Protein AF-A0A4Q8QT50-F1 (afdb_monomer)

Structure (mmCIF, N/CA/C/O backbone):
data_AF-A0A4Q8QT50-F1
#
_entry.id   AF-A0A4Q8QT50-F1
#
loop_
_atom_site.group_PDB
_atom_site.id
_atom_site.type_symbol
_atom_site.label_atom_id
_atom_site.label_alt_id
_atom_site.label_comp_id
_atom_site.label_asym_id
_atom_site.label_entity_id
_atom_site.label_seq_id
_atom_site.pdbx_PDB_ins_code
_atom_site.Cartn_x
_atom_site.Cartn_y
_atom_site.Cartn_z
_atom_site.occupancy
_atom_site.B_iso_or_equiv
_atom_site.auth_seq_id
_atom_site.auth_comp_id
_atom_site.auth_asym_id
_atom_site.auth_atom_id
_atom_site.pdbx_PDB_model_num
ATOM 1 N N . MET A 1 1 ? 23.587 -2.339 29.944 1.00 38.03 1 MET A N 1
ATOM 2 C CA . MET A 1 1 ? 24.269 -2.159 28.647 1.00 38.03 1 MET A CA 1
ATOM 3 C C . MET A 1 1 ? 23.669 -3.184 27.702 1.00 38.03 1 MET A C 1
ATOM 5 O O . MET A 1 1 ? 23.957 -4.357 27.864 1.00 38.03 1 MET A O 1
ATOM 9 N N . ALA A 1 2 ? 22.718 -2.774 26.858 1.00 40.12 2 ALA A N 1
ATOM 10 C CA . ALA A 1 2 ? 22.089 -3.663 25.882 1.00 40.12 2 ALA A CA 1
ATOM 11 C C . ALA A 1 2 ? 22.929 -3.659 24.601 1.00 40.12 2 ALA A C 1
ATOM 13 O O . ALA A 1 2 ? 23.397 -2.605 24.168 1.00 40.12 2 ALA A O 1
ATOM 14 N N . ASP A 1 3 ? 23.157 -4.853 24.078 1.00 48.16 3 ASP A N 1
ATOM 15 C CA . ASP A 1 3 ? 24.081 -5.196 23.009 1.00 48.16 3 ASP A CA 1
ATOM 16 C C . ASP A 1 3 ? 23.753 -4.447 21.701 1.00 48.16 3 ASP A C 1
ATOM 18 O O . ASP A 1 3 ? 22.837 -4.801 20.963 1.00 48.16 3 ASP A O 1
ATOM 22 N N . LYS A 1 4 ? 24.479 -3.355 21.428 1.00 52.69 4 LYS A N 1
ATOM 23 C CA . LYS A 1 4 ? 24.335 -2.539 20.205 1.00 52.69 4 LYS A CA 1
ATOM 24 C C . LYS A 1 4 ? 24.963 -3.199 18.965 1.00 52.69 4 LYS A C 1
ATOM 26 O O . LYS A 1 4 ? 25.002 -2.576 17.909 1.00 52.69 4 LYS A O 1
ATOM 31 N N . GLY A 1 5 ? 25.473 -4.428 19.087 1.00 50.94 5 GLY A N 1
ATOM 32 C CA . GLY A 1 5 ? 26.071 -5.184 17.986 1.00 50.94 5 GLY A CA 1
ATOM 33 C C . GLY A 1 5 ? 25.072 -5.991 17.154 1.00 50.94 5 GLY A C 1
ATOM 34 O O . GLY A 1 5 ? 25.413 -6.397 16.048 1.00 50.94 5 GLY A O 1
ATOM 35 N N . ASN A 1 6 ? 23.847 -6.200 17.649 1.00 54.66 6 ASN A N 1
ATOM 36 C CA . ASN A 1 6 ? 22.892 -7.148 17.066 1.00 54.66 6 ASN A CA 1
ATOM 37 C C . ASN A 1 6 ? 21.580 -6.498 16.591 1.00 54.66 6 ASN A C 1
ATOM 39 O O . ASN A 1 6 ? 20.551 -7.167 16.516 1.00 54.66 6 ASN A O 1
ATOM 43 N N . ASP A 1 7 ? 21.593 -5.191 16.308 1.00 60.22 7 ASP A N 1
ATOM 44 C CA . ASP A 1 7 ? 20.420 -4.513 15.757 1.00 60.22 7 ASP A CA 1
ATOM 45 C C . ASP A 1 7 ? 20.261 -4.893 14.269 1.00 60.22 7 ASP A C 1
ATOM 47 O O . ASP A 1 7 ? 21.116 -4.532 13.446 1.00 60.22 7 ASP A O 1
ATOM 51 N N . PRO A 1 8 ? 19.194 -5.623 13.891 1.00 56.88 8 PRO A N 1
ATOM 52 C CA . PRO A 1 8 ? 18.971 -6.052 12.514 1.00 56.88 8 PRO A CA 1
ATOM 53 C C . PRO A 1 8 ? 18.891 -4.875 11.532 1.00 56.88 8 PRO A C 1
ATOM 55 O O . PRO A 1 8 ? 19.248 -5.039 10.365 1.00 56.88 8 PRO A O 1
ATOM 58 N N . ALA A 1 9 ? 18.508 -3.677 11.990 1.00 69.19 9 ALA A N 1
ATOM 59 C CA . ALA A 1 9 ? 18.509 -2.478 11.157 1.00 69.19 9 ALA A CA 1
ATOM 60 C C . ALA A 1 9 ? 19.933 -2.018 10.800 1.00 69.19 9 ALA A C 1
ATOM 62 O O . ALA A 1 9 ? 20.180 -1.595 9.672 1.00 69.19 9 ALA A O 1
ATOM 63 N N . VAL A 1 10 ? 20.887 -2.150 11.725 1.00 70.12 10 VAL A N 1
ATOM 64 C CA . VAL A 1 10 ? 22.295 -1.772 11.513 1.00 70.12 10 VAL A CA 1
ATOM 65 C C . VAL A 1 10 ? 22.987 -2.762 10.578 1.00 70.12 10 VAL A C 1
ATOM 67 O O . VAL A 1 10 ? 23.745 -2.358 9.694 1.00 70.12 10 VAL A O 1
ATOM 70 N N . ILE A 1 11 ? 22.685 -4.055 10.718 1.00 73.00 11 ILE A N 1
ATOM 71 C CA . ILE A 1 11 ? 23.174 -5.101 9.809 1.00 73.00 11 ILE A CA 1
ATOM 72 C C . ILE A 1 11 ? 22.615 -4.869 8.398 1.00 73.00 11 ILE A C 1
ATOM 74 O O . ILE A 1 11 ? 23.367 -4.887 7.426 1.00 73.00 11 ILE A O 1
ATOM 78 N N . TRP A 1 12 ? 21.321 -4.562 8.281 1.00 69.88 12 TRP A N 1
ATOM 79 C CA . TRP A 1 12 ? 20.680 -4.224 7.009 1.00 69.88 12 TRP A CA 1
ATOM 80 C C . TRP A 1 12 ? 21.276 -2.971 6.360 1.00 69.88 12 TRP A C 1
ATOM 82 O O . TRP A 1 12 ? 21.621 -2.981 5.180 1.00 69.88 12 TRP A O 1
ATOM 92 N N . GLN A 1 13 ? 21.463 -1.904 7.135 1.00 76.56 13 GLN A N 1
ATOM 93 C CA . GLN A 1 13 ? 22.060 -0.661 6.655 1.00 76.56 13 GLN A CA 1
ATOM 94 C C . GLN A 1 13 ? 23.492 -0.877 6.157 1.00 76.56 13 GLN A C 1
ATOM 96 O O . GLN A 1 13 ? 23.875 -0.344 5.115 1.00 76.56 13 GLN A O 1
ATOM 101 N N . ARG A 1 14 ? 24.277 -1.695 6.866 1.00 75.31 14 ARG A N 1
ATOM 102 C CA . ARG A 1 14 ? 25.630 -2.059 6.445 1.00 75.31 14 ARG A CA 1
ATOM 103 C C . ARG A 1 14 ? 25.625 -2.870 5.150 1.00 75.31 14 ARG A C 1
ATOM 105 O O . ARG A 1 14 ? 26.396 -2.550 4.251 1.00 75.31 14 ARG A O 1
ATOM 112 N N . MET A 1 15 ? 24.736 -3.858 5.031 1.00 74.50 15 MET A N 1
ATOM 113 C CA . MET A 1 15 ? 24.583 -4.641 3.801 1.00 74.50 15 MET A CA 1
ATOM 114 C C . MET A 1 15 ? 24.183 -3.759 2.613 1.00 74.50 15 MET A C 1
ATOM 116 O O . MET A 1 15 ? 24.770 -3.893 1.545 1.00 74.50 15 MET A O 1
ATOM 120 N N . ILE A 1 16 ? 23.254 -2.811 2.791 1.00 76.56 16 ILE A N 1
ATOM 121 C CA . ILE A 1 16 ? 22.894 -1.848 1.737 1.00 76.56 16 ILE A CA 1
ATOM 122 C C . ILE A 1 16 ? 24.089 -0.973 1.346 1.00 76.56 16 ILE A C 1
ATOM 124 O O . ILE A 1 16 ? 24.325 -0.778 0.158 1.00 76.56 16 ILE A O 1
ATOM 128 N N . GLY A 1 17 ? 24.877 -0.488 2.308 1.00 77.06 17 GLY A N 1
ATOM 129 C CA . GLY A 1 17 ? 26.067 0.314 2.006 1.00 77.06 17 GLY A CA 1
ATOM 130 C C . GLY A 1 17 ? 27.164 -0.468 1.269 1.00 77.06 17 GLY A C 1
ATOM 131 O O . GLY A 1 17 ? 27.874 0.084 0.429 1.00 77.06 17 GLY A O 1
ATOM 132 N N . GLU A 1 18 ? 27.312 -1.763 1.551 1.00 75.88 18 GLU A N 1
ATOM 133 C CA . GLU A 1 18 ? 28.229 -2.648 0.820 1.00 75.88 18 GLU A CA 1
ATOM 134 C C . GLU A 1 18 ? 27.695 -2.975 -0.588 1.00 75.88 18 GLU A C 1
ATOM 136 O O . GLU A 1 18 ? 28.465 -2.970 -1.554 1.00 75.88 18 GLU A O 1
ATOM 141 N N . LEU A 1 19 ? 26.376 -3.145 -0.737 1.00 75.00 19 LEU A N 1
ATOM 142 C CA . LEU A 1 19 ? 25.706 -3.293 -2.032 1.00 75.00 19 LEU A CA 1
ATOM 143 C C . LEU A 1 19 ? 25.809 -2.034 -2.895 1.00 75.00 19 LEU A C 1
ATOM 145 O O . LEU A 1 19 ? 26.028 -2.155 -4.092 1.00 75.00 19 LEU A O 1
ATOM 149 N N . GLU A 1 20 ? 25.701 -0.838 -2.319 1.00 73.75 20 GLU A N 1
ATOM 150 C CA . GLU A 1 20 ? 25.847 0.428 -3.048 1.00 73.75 20 GLU A CA 1
ATOM 151 C C . GLU A 1 20 ? 27.246 0.548 -3.665 1.00 73.75 20 GLU A C 1
ATOM 153 O O . GLU A 1 20 ? 27.396 0.901 -4.836 1.00 73.75 20 GLU A O 1
ATOM 158 N N . LYS A 1 21 ? 28.280 0.153 -2.915 1.00 76.31 21 LYS A N 1
ATOM 159 C CA . LYS A 1 21 ? 29.657 0.103 -3.424 1.00 76.31 21 LYS A CA 1
ATOM 160 C C . LYS A 1 21 ? 29.826 -0.948 -4.521 1.00 76.31 21 LYS A C 1
ATOM 162 O O . LYS A 1 21 ? 30.448 -0.651 -5.540 1.00 76.31 21 LYS A O 1
ATOM 167 N N . GLY A 1 22 ? 29.267 -2.145 -4.329 1.00 70.19 22 GLY A N 1
ATOM 168 C CA . GLY A 1 22 ? 29.290 -3.221 -5.325 1.00 70.19 22 GLY A CA 1
ATOM 169 C C . GLY A 1 22 ? 28.509 -2.878 -6.596 1.00 70.19 22 GLY A C 1
ATOM 170 O O . GLY A 1 22 ? 28.932 -3.217 -7.696 1.00 70.19 22 GLY A O 1
ATOM 171 N N . PHE A 1 23 ? 27.405 -2.145 -6.465 1.00 70.31 23 PHE A N 1
ATOM 172 C CA . PHE A 1 23 ? 26.625 -1.650 -7.591 1.00 70.31 23 PHE A CA 1
ATOM 173 C C . PHE A 1 23 ? 27.365 -0.541 -8.330 1.00 70.31 23 PHE A C 1
ATOM 175 O O . PHE A 1 23 ? 27.357 -0.536 -9.551 1.00 70.31 23 PHE A O 1
ATOM 182 N N . ASN A 1 24 ? 28.053 0.365 -7.632 1.00 76.00 24 ASN A N 1
ATOM 183 C CA . ASN A 1 24 ? 28.813 1.433 -8.279 1.00 76.00 24 ASN A CA 1
ATOM 184 C C . ASN A 1 24 ? 30.015 0.880 -9.074 1.00 76.00 24 ASN A C 1
ATOM 186 O O . ASN A 1 24 ? 30.292 1.329 -10.186 1.00 76.00 24 ASN A O 1
ATOM 190 N N . SER A 1 25 ? 30.708 -0.141 -8.552 1.00 75.31 25 SER A N 1
ATOM 191 C CA . SER A 1 25 ? 31.781 -0.823 -9.291 1.00 75.31 25 SER A CA 1
ATOM 192 C C . SER A 1 25 ? 31.238 -1.654 -10.455 1.00 75.31 25 SER A C 1
ATOM 194 O O . SER A 1 25 ? 31.758 -1.559 -11.567 1.00 75.31 25 SER A O 1
ATOM 196 N N . PHE A 1 26 ? 30.152 -2.401 -10.235 1.00 74.94 26 PHE A N 1
ATOM 197 C CA . PHE A 1 26 ? 29.479 -3.164 -11.281 1.00 74.94 26 PHE A CA 1
ATOM 198 C C . PHE A 1 26 ? 28.921 -2.259 -12.378 1.00 74.94 26 PHE A C 1
ATOM 200 O O . PHE A 1 26 ? 29.100 -2.567 -13.544 1.00 74.94 26 PHE A O 1
ATOM 207 N N . ALA A 1 27 ? 28.293 -1.134 -12.039 1.00 67.31 27 ALA A N 1
ATOM 208 C CA . ALA A 1 27 ? 27.739 -0.185 -12.997 1.00 67.31 27 ALA A CA 1
ATOM 209 C C . ALA A 1 27 ? 28.844 0.455 -13.839 1.00 67.31 27 ALA A C 1
ATOM 211 O O . ALA A 1 27 ? 28.732 0.468 -15.060 1.00 67.31 27 ALA A O 1
ATOM 212 N N . ASN A 1 28 ? 29.943 0.899 -13.222 1.00 73.12 28 ASN A N 1
ATOM 213 C CA . ASN A 1 28 ? 31.082 1.441 -13.966 1.00 73.12 28 ASN A CA 1
ATOM 214 C C . ASN A 1 28 ? 31.701 0.401 -14.910 1.00 73.12 28 ASN A C 1
ATOM 216 O O . ASN A 1 28 ? 32.021 0.712 -16.056 1.00 73.12 28 ASN A O 1
ATOM 220 N N . GLN A 1 29 ? 31.829 -0.849 -14.460 1.00 71.50 29 GLN A N 1
ATOM 221 C CA . GLN A 1 29 ? 32.391 -1.921 -15.276 1.00 71.50 29 GLN A CA 1
ATOM 222 C C . GLN A 1 29 ? 31.421 -2.380 -16.374 1.00 71.50 29 GLN A C 1
ATOM 224 O O . GLN A 1 29 ? 31.826 -2.536 -17.520 1.00 71.50 29 GLN A O 1
ATOM 229 N N . ALA A 1 30 ? 30.139 -2.551 -16.055 1.00 65.81 30 ALA A N 1
ATOM 230 C CA . ALA A 1 30 ? 29.104 -2.985 -16.983 1.00 65.81 30 ALA A CA 1
ATOM 231 C C . ALA A 1 30 ? 28.823 -1.914 -18.041 1.00 65.81 30 ALA A C 1
ATOM 233 O O . ALA A 1 30 ? 28.856 -2.237 -19.224 1.00 65.81 30 ALA A O 1
ATOM 234 N N . MET A 1 31 ? 28.654 -0.641 -17.665 1.00 66.38 31 MET A N 1
ATOM 235 C CA . MET A 1 31 ? 28.458 0.459 -18.624 1.00 66.38 31 MET A CA 1
ATOM 236 C C . MET A 1 31 ? 29.673 0.673 -19.536 1.00 66.38 31 MET A C 1
ATOM 238 O O . MET A 1 31 ? 29.510 1.133 -20.663 1.00 66.38 31 MET A O 1
ATOM 242 N N . GLY A 1 32 ? 30.873 0.293 -19.085 1.00 66.06 32 GLY A N 1
ATOM 243 C CA . GLY A 1 32 ? 32.087 0.305 -19.900 1.00 66.06 32 GLY A CA 1
ATOM 244 C C . GLY A 1 32 ? 32.202 -0.857 -20.892 1.00 66.06 32 GLY A C 1
ATOM 245 O O . GLY A 1 32 ? 33.079 -0.828 -21.756 1.00 66.06 32 GLY A O 1
ATOM 246 N N . THR A 1 33 ? 31.345 -1.883 -20.804 1.00 71.25 33 THR A N 1
ATOM 247 C CA . THR A 1 33 ? 31.428 -3.030 -21.718 1.00 71.25 33 THR A CA 1
ATOM 248 C C . THR A 1 33 ? 30.679 -2.786 -23.037 1.00 71.25 33 THR A C 1
ATOM 250 O O . THR A 1 33 ? 29.511 -2.376 -23.038 1.00 71.25 33 THR A O 1
ATOM 253 N N . PRO A 1 34 ? 31.298 -3.114 -24.190 1.00 62.75 34 PRO A N 1
ATOM 254 C CA . PRO A 1 34 ? 30.635 -3.067 -25.496 1.00 62.75 34 PRO A CA 1
ATOM 255 C C . PRO A 1 34 ? 29.388 -3.960 -25.577 1.00 62.75 34 PRO A C 1
ATOM 257 O O . PRO A 1 34 ? 28.429 -3.623 -26.268 1.00 62.75 34 PRO A O 1
ATOM 260 N N . GLU A 1 35 ? 29.377 -5.075 -24.842 1.00 66.19 35 GLU A N 1
ATOM 261 C CA . GLU A 1 35 ? 28.253 -6.016 -24.791 1.00 66.19 35 GLU A CA 1
ATOM 262 C C . GLU A 1 35 ? 27.044 -5.446 -24.042 1.00 66.19 35 GLU A C 1
ATOM 264 O O . GLU A 1 35 ? 25.917 -5.603 -24.503 1.00 66.19 35 GLU A O 1
ATOM 269 N N . PHE A 1 36 ? 27.252 -4.698 -22.952 1.00 65.19 36 PHE A N 1
ATOM 270 C CA . PHE A 1 36 ? 26.167 -3.985 -22.272 1.00 65.19 36 PHE A CA 1
ATOM 271 C C . PHE A 1 36 ? 25.565 -2.901 -23.164 1.00 65.19 36 PHE A C 1
ATOM 273 O O . PHE A 1 36 ? 24.348 -2.772 -23.233 1.00 65.19 36 PHE A O 1
ATOM 280 N N . SER A 1 37 ? 26.399 -2.166 -23.903 1.00 64.12 37 SER A N 1
ATOM 281 C CA . SER A 1 37 ? 25.924 -1.162 -24.861 1.00 64.12 37 SER A CA 1
ATOM 282 C C . SER A 1 37 ? 25.106 -1.798 -25.991 1.00 64.12 37 SER A C 1
ATOM 284 O O . SER A 1 37 ? 24.049 -1.284 -26.348 1.00 64.12 37 SER A O 1
ATOM 286 N N . ARG A 1 38 ? 25.532 -2.945 -26.535 1.00 69.31 38 ARG A N 1
ATOM 287 C CA . ARG A 1 38 ? 24.764 -3.697 -27.548 1.00 69.31 38 ARG A CA 1
ATOM 288 C C . ARG A 1 38 ? 23.450 -4.231 -26.991 1.00 69.31 38 ARG A C 1
ATOM 290 O O . ARG A 1 38 ? 22.407 -4.057 -27.619 1.00 69.31 38 ARG A O 1
ATOM 297 N N . LEU A 1 39 ? 23.500 -4.815 -25.797 1.00 68.25 39 LEU A N 1
ATOM 298 C CA . LEU A 1 39 ? 22.333 -5.345 -25.112 1.00 68.25 39 LEU A CA 1
ATOM 299 C C . LEU A 1 39 ? 21.339 -4.234 -24.766 1.00 68.25 39 LEU A C 1
ATOM 301 O O . LEU A 1 39 ? 20.154 -4.433 -24.979 1.00 68.25 39 LEU A O 1
ATOM 305 N N . MET A 1 40 ? 21.780 -3.053 -24.318 1.00 66.56 40 MET A N 1
ATOM 306 C CA . MET A 1 40 ? 20.880 -1.925 -24.040 1.00 66.56 40 MET A CA 1
ATOM 307 C C . MET A 1 40 ? 20.222 -1.372 -25.306 1.00 66.56 40 MET A C 1
ATOM 309 O O . MET A 1 40 ? 19.026 -1.080 -25.306 1.00 66.56 40 MET A O 1
ATOM 313 N N . ASN A 1 41 ? 20.975 -1.290 -26.406 1.00 67.44 41 ASN A N 1
ATOM 314 C CA . ASN A 1 41 ? 20.428 -0.887 -27.701 1.00 67.44 41 ASN A CA 1
ATO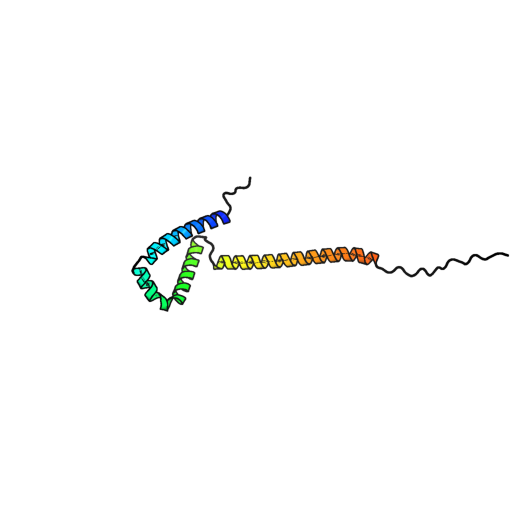M 315 C C . ASN A 1 41 ? 19.415 -1.914 -28.255 1.00 67.44 41 ASN A C 1
ATOM 317 O O . ASN A 1 41 ? 18.465 -1.521 -28.925 1.00 67.44 41 ASN A O 1
ATOM 321 N N . GLN A 1 42 ? 19.564 -3.211 -27.950 1.00 68.19 42 GLN A N 1
ATOM 322 C CA . GLN A 1 42 ? 18.591 -4.256 -28.314 1.00 68.19 42 GLN A CA 1
ATOM 323 C C . GLN A 1 42 ? 17.417 -4.388 -27.323 1.00 68.19 42 GLN A C 1
ATOM 325 O O . GLN A 1 42 ? 16.295 -4.690 -27.727 1.00 68.19 42 GLN A O 1
ATOM 330 N N . ALA A 1 43 ? 17.647 -4.161 -26.029 1.00 60.94 43 ALA A N 1
ATOM 331 C CA . ALA A 1 43 ? 16.672 -4.367 -24.957 1.00 60.94 43 ALA A CA 1
ATOM 332 C C . ALA A 1 43 ? 15.619 -3.253 -24.864 1.00 60.94 43 ALA A C 1
ATOM 334 O O . ALA A 1 43 ? 14.540 -3.492 -24.315 1.00 60.94 43 ALA A O 1
ATOM 335 N N . GLY A 1 44 ? 15.881 -2.076 -25.447 1.00 60.09 44 GLY A N 1
ATOM 336 C CA . GLY A 1 44 ? 14.943 -0.946 -25.479 1.00 60.09 44 GLY A CA 1
ATOM 337 C C . GLY A 1 44 ? 13.549 -1.276 -26.039 1.00 60.09 44 GLY A C 1
ATOM 338 O O . GLY A 1 44 ? 12.595 -0.575 -25.720 1.00 60.09 44 GLY A O 1
ATOM 339 N N . GLY A 1 45 ? 13.395 -2.364 -26.808 1.00 62.97 45 GLY A N 1
ATOM 340 C CA . GLY A 1 45 ? 12.105 -2.823 -27.344 1.00 62.97 45 GLY A CA 1
ATOM 341 C C . GLY A 1 45 ? 11.388 -3.936 -26.559 1.00 62.97 45 GLY A C 1
ATOM 342 O O . GLY A 1 45 ? 10.216 -4.185 -26.821 1.00 62.97 45 GLY A O 1
ATOM 343 N N . VAL A 1 46 ? 12.046 -4.619 -25.608 1.00 58.38 46 VAL A N 1
ATOM 344 C CA . VAL A 1 46 ? 11.535 -5.871 -24.977 1.00 58.38 46 VAL A CA 1
ATOM 345 C C . VAL A 1 46 ? 11.484 -5.793 -23.434 1.00 58.38 46 VAL A C 1
ATOM 347 O O . VAL A 1 46 ? 11.084 -6.738 -22.749 1.00 58.38 46 VAL A O 1
ATOM 350 N N . ALA A 1 47 ? 11.859 -4.646 -22.860 1.00 61.34 47 ALA A N 1
ATOM 351 C CA . ALA A 1 47 ? 12.163 -4.482 -21.436 1.00 61.34 47 ALA A CA 1
ATOM 352 C C . ALA A 1 47 ? 11.024 -4.852 -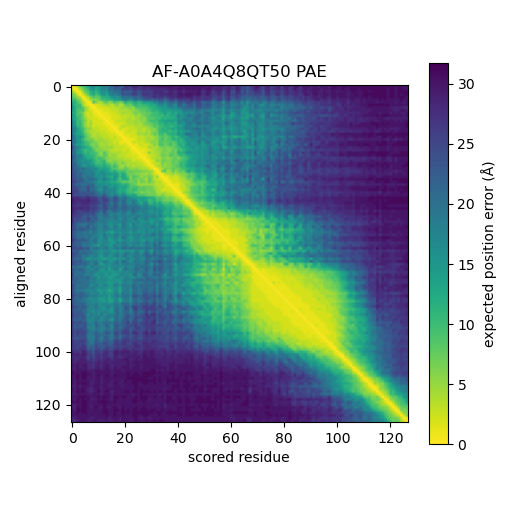20.462 1.00 61.34 47 ALA A C 1
ATOM 354 O O . ALA A 1 47 ? 11.293 -5.424 -19.407 1.00 61.34 47 ALA A O 1
ATOM 355 N N . ALA A 1 48 ? 9.755 -4.598 -20.802 1.00 62.84 48 ALA A N 1
ATOM 356 C CA . ALA A 1 48 ? 8.640 -4.821 -19.874 1.00 62.84 48 ALA A CA 1
ATOM 357 C C . ALA A 1 48 ? 8.419 -6.310 -19.518 1.00 62.84 48 ALA A C 1
ATOM 359 O O . ALA A 1 48 ? 8.088 -6.633 -18.377 1.00 62.84 48 ALA A O 1
ATOM 360 N N . GLY A 1 49 ? 8.633 -7.228 -20.470 1.00 63.22 49 GLY A N 1
ATOM 361 C CA . GLY A 1 49 ? 8.496 -8.674 -20.242 1.00 63.22 49 GLY A CA 1
ATOM 362 C C . GLY A 1 49 ? 9.714 -9.280 -19.545 1.00 63.22 49 GLY A C 1
ATOM 363 O O . GLY A 1 49 ? 9.572 -10.070 -18.610 1.00 63.22 49 GLY A O 1
ATOM 364 N N . ALA A 1 50 ? 10.911 -8.844 -19.945 1.00 67.94 50 ALA A N 1
ATOM 365 C CA . ALA A 1 50 ? 12.168 -9.288 -19.349 1.00 67.94 50 ALA A CA 1
ATOM 366 C C . ALA A 1 50 ? 12.301 -8.843 -17.882 1.00 67.94 50 ALA A C 1
ATOM 368 O O . ALA A 1 50 ? 12.741 -9.623 -17.039 1.00 67.94 50 ALA A O 1
ATOM 369 N N . GLN A 1 51 ? 11.845 -7.629 -17.550 1.00 65.62 51 GLN A N 1
ATOM 370 C CA . GLN A 1 51 ? 11.832 -7.128 -16.175 1.00 65.62 51 GLN A CA 1
ATOM 371 C C . GLN A 1 51 ? 10.967 -8.006 -15.260 1.00 65.62 51 GLN A C 1
ATOM 373 O O . GLN A 1 51 ? 11.382 -8.311 -14.145 1.00 65.62 51 GLN A O 1
ATOM 378 N N . LYS A 1 52 ? 9.795 -8.460 -15.724 1.00 69.31 52 LYS A N 1
ATOM 379 C CA . LYS A 1 52 ? 8.909 -9.326 -14.930 1.00 69.31 52 LYS A CA 1
ATOM 380 C C . LYS A 1 52 ? 9.545 -10.688 -14.642 1.00 69.31 52 LYS A C 1
ATOM 382 O O . LYS A 1 52 ? 9.557 -11.121 -13.494 1.00 69.31 52 LYS A O 1
ATOM 387 N N . GLN A 1 53 ? 10.125 -11.329 -15.657 1.00 74.31 53 GLN A N 1
ATOM 388 C CA . GLN A 1 53 ? 10.799 -12.621 -15.479 1.00 74.31 53 GLN A CA 1
ATOM 389 C C . GLN A 1 53 ? 12.035 -12.513 -14.580 1.00 74.31 53 GLN A C 1
ATOM 391 O O . GLN A 1 53 ? 12.281 -13.387 -13.750 1.00 74.31 53 GLN A O 1
ATOM 396 N N . PHE A 1 54 ? 12.789 -11.421 -14.701 1.00 76.38 54 PHE A N 1
ATOM 397 C CA . PHE A 1 54 ? 13.923 -11.147 -13.827 1.00 76.38 54 PHE A CA 1
ATOM 398 C C . PHE A 1 54 ? 13.491 -10.953 -12.366 1.00 76.38 54 PHE A C 1
ATOM 400 O O . PHE A 1 54 ? 14.101 -11.526 -11.465 1.00 76.38 54 PHE A O 1
ATOM 407 N N . VAL A 1 55 ? 12.406 -10.207 -12.127 1.00 70.75 55 VAL A N 1
ATOM 408 C CA . VAL A 1 55 ? 11.836 -10.012 -10.784 1.00 70.75 55 VAL A CA 1
ATOM 409 C C . VAL A 1 55 ? 11.391 -11.342 -10.170 1.00 70.75 55 VAL A C 1
ATOM 411 O O . VAL A 1 55 ? 11.707 -11.600 -9.011 1.00 70.75 55 VAL A O 1
ATOM 414 N N . GLU A 1 56 ? 10.731 -12.214 -10.935 1.00 78.88 56 GLU A N 1
ATOM 415 C CA . GLU A 1 56 ? 10.306 -13.541 -10.460 1.00 78.88 56 GLU A CA 1
ATOM 416 C C . GLU A 1 56 ? 11.495 -14.458 -10.114 1.00 78.88 56 GLU A C 1
ATOM 418 O O . GLU A 1 56 ? 11.455 -15.194 -9.124 1.00 78.88 56 GLU A O 1
ATOM 423 N N . LEU A 1 57 ? 12.574 -14.413 -10.902 1.00 78.75 57 LEU A N 1
ATOM 424 C CA . LEU A 1 57 ? 13.803 -15.163 -10.622 1.00 78.75 57 LEU A CA 1
ATOM 425 C C . LEU A 1 57 ? 14.522 -14.635 -9.380 1.00 78.75 57 LEU A C 1
ATOM 427 O O . LEU A 1 57 ? 14.939 -15.422 -8.530 1.00 78.75 57 LEU A O 1
ATOM 431 N N . MET A 1 58 ? 14.631 -13.313 -9.247 1.00 76.69 58 MET A N 1
ATOM 432 C CA . MET A 1 58 ? 15.220 -12.680 -8.070 1.00 76.69 58 MET A CA 1
ATOM 433 C C . MET A 1 58 ? 14.422 -12.974 -6.805 1.00 76.69 58 MET A C 1
ATOM 435 O O . MET A 1 58 ? 15.017 -13.247 -5.769 1.00 76.69 58 MET A O 1
ATOM 439 N N . GLU A 1 59 ? 13.093 -12.971 -6.875 1.00 77.88 59 GLU A N 1
ATOM 440 C CA . GLU A 1 59 ? 12.245 -13.336 -5.743 1.00 77.88 59 GLU A CA 1
ATOM 441 C C . GLU A 1 59 ? 12.494 -14.779 -5.296 1.00 77.88 59 GLU A C 1
ATOM 443 O O . GLU A 1 59 ? 12.743 -15.012 -4.114 1.00 77.88 59 GLU A O 1
ATOM 448 N N . LYS A 1 60 ? 12.528 -15.740 -6.228 1.00 79.12 60 LYS A N 1
ATOM 449 C CA . LYS A 1 60 ? 12.866 -17.137 -5.905 1.00 79.12 60 LYS A CA 1
ATOM 450 C C . LYS A 1 60 ? 14.267 -17.270 -5.308 1.00 79.12 60 LYS A C 1
ATOM 452 O O . LYS A 1 60 ? 14.452 -18.023 -4.354 1.00 79.12 60 LYS A O 1
ATOM 457 N N . TYR A 1 61 ? 15.236 -16.527 -5.841 1.00 77.44 61 TYR A N 1
ATOM 458 C CA . TYR A 1 61 ? 16.609 -16.527 -5.345 1.00 77.44 61 TYR A CA 1
ATOM 459 C C . TYR A 1 61 ? 16.712 -15.959 -3.922 1.00 77.44 61 TYR A C 1
ATOM 461 O O . TYR A 1 61 ? 17.297 -16.596 -3.048 1.00 77.44 61 TYR A O 1
ATOM 469 N N . LEU A 1 62 ? 16.081 -14.811 -3.656 1.00 78.44 62 LEU A N 1
ATOM 470 C CA . LEU A 1 62 ? 16.048 -14.180 -2.333 1.00 78.44 62 LEU A CA 1
ATOM 471 C C . LEU A 1 62 ? 15.403 -15.103 -1.296 1.00 78.44 62 LEU A C 1
ATOM 473 O O . LEU A 1 62 ? 15.996 -15.354 -0.249 1.00 78.44 62 LEU A O 1
ATOM 477 N N . VAL A 1 63 ? 14.257 -15.699 -1.635 1.00 74.69 63 VAL A N 1
ATOM 478 C CA . VAL A 1 63 ? 13.577 -16.671 -0.768 1.00 74.69 63 VAL A CA 1
ATOM 479 C C . VAL A 1 63 ? 14.468 -17.885 -0.489 1.00 74.69 63 VAL A C 1
ATOM 481 O O . VAL A 1 63 ? 14.544 -18.329 0.654 1.00 74.69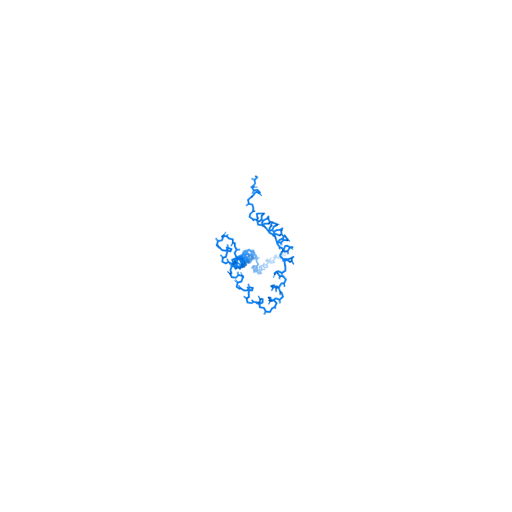 63 VAL A O 1
ATOM 484 N N . SER A 1 64 ? 15.194 -18.393 -1.493 1.00 73.75 64 SER A N 1
ATOM 485 C CA . SER A 1 64 ? 16.100 -19.539 -1.316 1.00 73.75 64 SER A CA 1
ATOM 486 C C . SER A 1 64 ? 17.294 -19.254 -0.396 1.00 73.75 64 SER A C 1
ATOM 488 O O . SER A 1 64 ? 17.819 -20.175 0.224 1.00 73.75 64 SER A O 1
ATOM 490 N N . MET A 1 65 ? 17.696 -17.985 -0.264 1.00 76.31 65 MET A N 1
ATOM 491 C CA . MET A 1 65 ? 18.770 -17.545 0.632 1.00 76.31 65 MET A CA 1
ATOM 492 C C . MET A 1 65 ? 18.272 -17.061 2.002 1.00 76.31 65 MET A C 1
ATOM 494 O O . MET A 1 65 ? 19.047 -16.478 2.756 1.00 76.31 65 MET A O 1
ATOM 498 N N . ASN A 1 66 ? 17.000 -17.300 2.347 1.00 72.50 66 ASN A N 1
ATOM 499 C CA . ASN A 1 66 ? 16.352 -16.750 3.546 1.00 72.50 66 ASN A CA 1
ATOM 500 C C . ASN A 1 66 ? 16.376 -15.209 3.616 1.00 72.50 66 ASN A C 1
ATOM 502 O O . ASN A 1 66 ? 16.292 -14.634 4.701 1.00 72.50 66 ASN A O 1
ATOM 506 N N . LEU A 1 67 ? 16.484 -14.525 2.473 1.00 76.06 67 LEU A N 1
ATOM 507 C CA . LEU A 1 6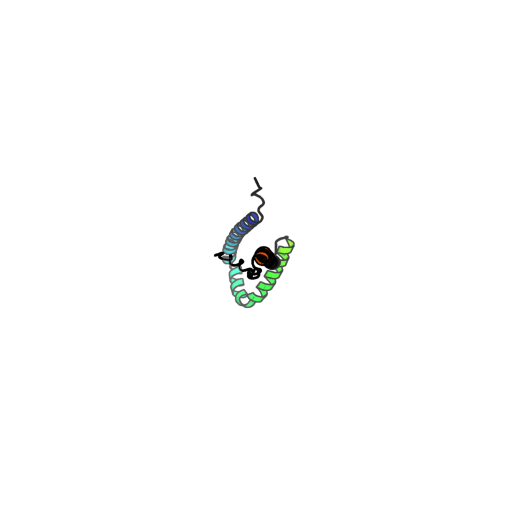7 ? 16.381 -13.072 2.395 1.00 76.06 67 LEU A CA 1
ATOM 508 C C . LEU A 1 67 ? 14.926 -12.674 2.090 1.00 76.06 67 LEU A C 1
ATOM 510 O O . LEU A 1 67 ? 14.294 -13.278 1.217 1.00 76.06 67 LEU A O 1
ATOM 514 N N . PRO A 1 68 ? 14.370 -11.662 2.782 1.00 71.88 68 PRO A N 1
ATOM 515 C CA . PRO A 1 68 ? 12.983 -11.261 2.585 1.00 71.88 68 PRO A CA 1
ATOM 516 C C . PRO A 1 68 ? 12.764 -10.714 1.169 1.00 71.88 68 PRO A C 1
ATOM 518 O O . PRO A 1 68 ? 13.450 -9.789 0.729 1.00 71.88 68 PRO A O 1
ATOM 521 N N . SER A 1 69 ? 11.792 -11.283 0.451 1.00 79.94 69 SER A N 1
ATOM 522 C CA . SER A 1 69 ? 11.415 -10.812 -0.887 1.00 79.94 69 SER A CA 1
ATOM 523 C C . SER A 1 69 ? 10.592 -9.521 -0.824 1.00 79.94 69 SER A C 1
ATOM 525 O O . SER A 1 69 ? 10.015 -9.169 0.208 1.00 79.94 69 SER A O 1
ATOM 527 N N . ARG A 1 70 ? 10.462 -8.826 -1.963 1.00 78.19 70 ARG A N 1
ATOM 528 C CA . ARG A 1 70 ? 9.590 -7.644 -2.070 1.00 78.19 70 ARG 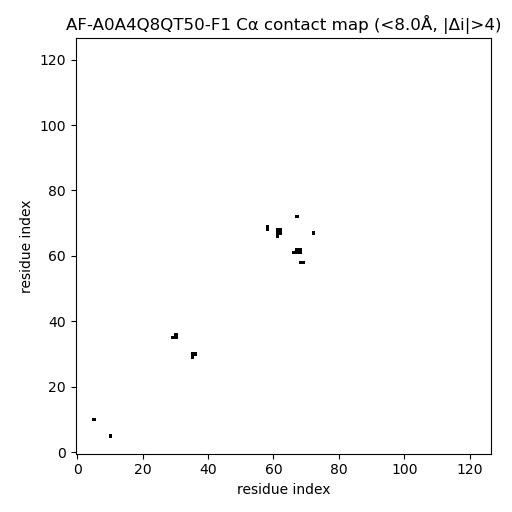A CA 1
ATOM 529 C C . ARG A 1 70 ? 8.143 -7.973 -1.698 1.00 78.19 70 ARG A C 1
ATOM 531 O O . ARG A 1 70 ? 7.522 -7.185 -0.991 1.00 78.19 70 ARG A O 1
ATOM 538 N N . ALA A 1 71 ? 7.609 -9.113 -2.143 1.00 77.06 71 ALA A N 1
ATOM 539 C CA . ALA A 1 71 ? 6.246 -9.508 -1.794 1.00 77.06 71 ALA A CA 1
ATOM 540 C C . ALA A 1 71 ? 6.099 -9.764 -0.287 1.00 77.06 71 ALA A C 1
ATOM 542 O O . ALA A 1 71 ? 5.094 -9.374 0.303 1.00 77.06 71 ALA A O 1
ATOM 543 N N . GLN A 1 72 ? 7.119 -10.342 0.357 1.00 76.75 72 GLN A N 1
ATOM 544 C CA . GLN A 1 72 ? 7.112 -10.555 1.807 1.00 76.75 72 GLN A CA 1
ATOM 545 C C . GLN A 1 72 ? 7.145 -9.236 2.589 1.00 76.75 72 GLN A C 1
ATOM 547 O O . GLN A 1 72 ? 6.410 -9.091 3.564 1.00 76.75 72 GLN A O 1
ATOM 552 N N . LEU A 1 73 ? 7.931 -8.252 2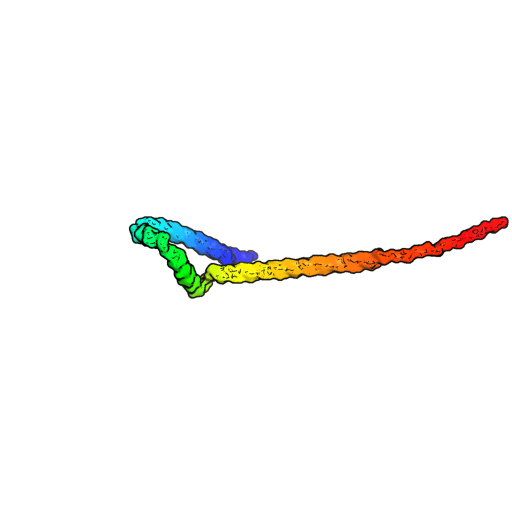.141 1.00 80.06 73 LEU A N 1
ATOM 553 C CA . LEU A 1 73 ? 7.948 -6.916 2.747 1.00 80.06 73 LEU A CA 1
ATOM 554 C C . LEU A 1 73 ? 6.596 -6.207 2.615 1.00 80.06 73 LEU A C 1
ATOM 556 O O . LEU A 1 73 ? 6.131 -5.600 3.577 1.00 80.06 73 LEU A O 1
ATOM 560 N N . VAL A 1 74 ? 5.941 -6.320 1.455 1.00 83.00 74 VAL A N 1
ATOM 561 C CA . VAL A 1 74 ? 4.594 -5.765 1.243 1.00 83.00 74 VAL A CA 1
ATOM 562 C C . VAL A 1 74 ? 3.577 -6.444 2.161 1.00 83.00 74 VAL A C 1
ATOM 564 O O . VAL A 1 74 ? 2.852 -5.755 2.871 1.00 83.00 74 VAL A O 1
ATOM 567 N N . GLY A 1 75 ? 3.581 -7.777 2.240 1.00 85.94 75 GLY A N 1
ATOM 568 C CA . GLY A 1 75 ? 2.690 -8.505 3.148 1.00 85.94 75 GLY A CA 1
ATOM 569 C C . GLY A 1 75 ? 2.932 -8.173 4.626 1.00 85.94 75 GLY A C 1
ATOM 570 O O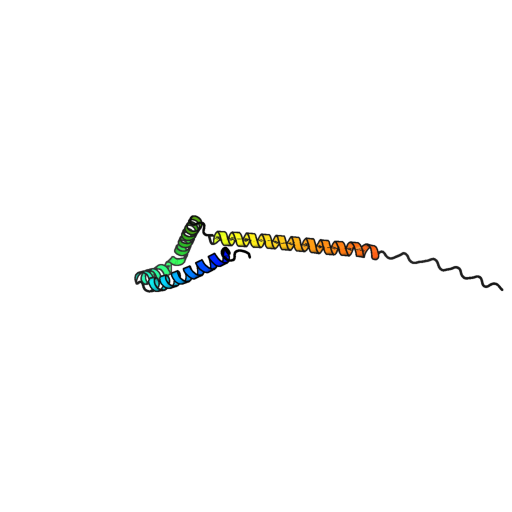 . GLY A 1 75 ? 1.998 -8.162 5.427 1.00 85.94 75 GLY A O 1
ATOM 571 N N . MET A 1 76 ? 4.173 -7.860 5.010 1.00 85.75 76 MET A N 1
ATOM 572 C CA . MET A 1 76 ? 4.488 -7.386 6.359 1.00 85.75 76 MET A CA 1
ATOM 573 C C . MET A 1 76 ? 3.965 -5.962 6.599 1.00 85.75 76 MET A C 1
ATOM 575 O O . MET A 1 76 ? 3.403 -5.704 7.661 1.00 85.75 76 MET A O 1
ATOM 579 N N . ALA A 1 77 ? 4.082 -5.065 5.616 1.00 84.06 77 ALA A N 1
ATOM 580 C CA . ALA A 1 77 ? 3.527 -3.713 5.690 1.00 84.06 77 ALA A CA 1
ATOM 581 C C . ALA A 1 77 ? 1.994 -3.725 5.825 1.00 84.06 77 ALA A C 1
ATOM 583 O O . ALA A 1 77 ? 1.446 -3.017 6.665 1.00 84.06 77 ALA A O 1
ATOM 584 N N . GLU A 1 78 ? 1.301 -4.585 5.076 1.00 90.69 78 GLU A N 1
ATOM 585 C CA . GLU A 1 78 ? -0.153 -4.765 5.192 1.00 90.69 78 GLU A CA 1
ATOM 586 C C . GLU A 1 78 ? -0.563 -5.257 6.587 1.00 90.69 78 GLU A C 1
ATOM 588 O O . GLU A 1 78 ? -1.515 -4.750 7.186 1.00 90.69 78 GLU A O 1
ATOM 593 N N . ARG A 1 79 ? 0.185 -6.218 7.145 1.00 91.62 79 ARG A N 1
ATOM 594 C CA . ARG A 1 79 ? -0.040 -6.705 8.515 1.00 91.62 79 ARG A CA 1
ATOM 595 C C . ARG A 1 79 ? 0.196 -5.611 9.551 1.00 91.62 79 ARG A C 1
ATOM 597 O O . ARG A 1 79 ? -0.608 -5.482 10.469 1.00 91.62 79 ARG A O 1
ATOM 604 N N . LEU A 1 80 ? 1.253 -4.813 9.398 1.00 94.44 80 LEU A N 1
ATOM 605 C CA . LEU A 1 80 ? 1.524 -3.670 10.273 1.00 94.44 80 LEU A CA 1
ATOM 606 C C . LEU A 1 80 ? 0.387 -2.647 10.217 1.00 94.44 80 LEU A C 1
ATOM 608 O O . LEU A 1 80 ? -0.110 -2.242 11.263 1.00 94.44 80 LEU A O 1
ATOM 612 N N . GLN A 1 81 ? -0.106 -2.321 9.022 1.00 89.81 81 GLN A N 1
ATOM 613 C CA . GLN A 1 81 ? -1.242 -1.414 8.857 1.00 89.81 81 GLN A CA 1
ATOM 614 C C . GLN A 1 81 ? -2.518 -1.954 9.528 1.00 89.81 81 GLN A C 1
ATOM 616 O O . GLN A 1 81 ? -3.261 -1.202 10.160 1.00 89.81 81 GLN A O 1
ATOM 621 N N . SER A 1 82 ? -2.778 -3.263 9.437 1.00 93.88 82 SER A N 1
ATOM 622 C CA . SER A 1 82 ? -3.908 -3.896 10.130 1.00 93.88 82 SER A CA 1
ATOM 623 C C . SER A 1 82 ? -3.778 -3.793 11.654 1.00 93.88 82 SER A C 1
ATOM 625 O O . SER A 1 82 ? -4.753 -3.448 12.326 1.00 93.88 82 SER A O 1
ATOM 627 N N . ILE A 1 83 ? -2.577 -4.028 12.191 1.00 94.69 83 ILE A N 1
ATOM 628 C CA . ILE A 1 83 ? -2.285 -3.888 13.624 1.00 94.69 83 ILE A CA 1
ATOM 629 C C . ILE A 1 83 ? -2.482 -2.435 14.071 1.00 94.69 83 ILE A C 1
ATOM 631 O O . ILE A 1 83 ? -3.121 -2.188 15.092 1.00 94.69 83 ILE A O 1
ATOM 635 N N . GLU A 1 84 ? -1.995 -1.459 13.304 1.00 94.19 84 GLU A N 1
ATOM 636 C CA . GLU A 1 84 ? -2.200 -0.035 13.592 1.00 94.19 84 GLU A CA 1
ATOM 637 C C . GLU A 1 84 ? -3.689 0.340 13.622 1.00 94.19 84 GLU A C 1
ATOM 639 O O . GLU A 1 84 ? -4.126 1.070 14.516 1.00 94.19 84 GLU A O 1
ATOM 644 N N . GLY A 1 85 ? -4.489 -0.205 12.702 1.00 94.12 85 GLY A N 1
ATOM 645 C CA . GLY A 1 85 ? -5.944 -0.044 12.698 1.00 94.12 85 GLY A CA 1
ATOM 646 C C . GLY A 1 85 ? -6.600 -0.572 13.976 1.00 94.12 85 GLY A C 1
ATOM 647 O O . GLY A 1 85 ? -7.341 0.158 14.636 1.00 94.12 85 GLY A O 1
ATOM 648 N N . GLN A 1 86 ? -6.265 -1.802 14.375 1.00 93.75 86 GLN A N 1
ATOM 649 C CA . GLN A 1 86 ? -6.773 -2.413 15.611 1.00 93.75 86 GLN A CA 1
ATOM 650 C C . GLN A 1 86 ? -6.355 -1.624 16.859 1.00 93.75 86 GLN A C 1
ATOM 652 O O . GLN A 1 86 ? -7.155 -1.416 17.769 1.00 93.75 86 GLN A O 1
ATOM 657 N N . LEU A 1 87 ? -5.116 -1.125 16.903 1.00 94.56 87 LEU A N 1
ATOM 658 C CA . LEU A 1 87 ? -4.643 -0.287 18.005 1.00 94.56 87 LEU A CA 1
ATOM 659 C C . LEU A 1 87 ? -5.409 1.037 18.092 1.00 94.56 87 LEU A C 1
ATOM 661 O O . LEU A 1 87 ? -5.693 1.509 19.196 1.00 94.56 87 LEU A O 1
ATOM 665 N N . ASN A 1 88 ? -5.759 1.643 16.958 1.00 94.44 88 ASN A N 1
ATOM 666 C CA . ASN A 1 88 ? -6.570 2.859 16.934 1.00 94.44 88 ASN A CA 1
ATOM 667 C C . ASN A 1 88 ? -8.001 2.602 17.420 1.00 94.44 88 ASN A C 1
ATOM 669 O O . ASN A 1 88 ? -8.536 3.411 18.180 1.00 94.44 88 ASN A O 1
ATOM 673 N N . GLU A 1 89 ? -8.592 1.464 17.061 1.00 93.31 89 GLU A N 1
ATOM 674 C CA . GLU A 1 89 ? -9.907 1.049 17.554 1.00 93.31 89 GLU A CA 1
ATOM 675 C C . GLU A 1 89 ? -9.900 0.826 19.074 1.00 93.31 89 GLU A C 1
ATOM 677 O O . GLU A 1 89 ? -10.735 1.384 19.788 1.00 93.31 89 GLU A O 1
ATOM 682 N N . ILE A 1 90 ? -8.897 0.113 19.599 1.00 94.00 90 ILE A N 1
ATOM 683 C CA . ILE A 1 90 ? -8.728 -0.089 21.047 1.00 94.00 90 ILE A CA 1
ATOM 684 C C . ILE A 1 90 ? -8.587 1.256 21.770 1.00 94.00 90 ILE A C 1
ATOM 686 O O . ILE A 1 90 ? -9.234 1.484 22.794 1.00 94.00 90 ILE A O 1
ATOM 690 N N . LYS A 1 91 ? -7.783 2.184 21.231 1.00 91.62 91 LYS A N 1
ATOM 691 C CA . LYS A 1 91 ? -7.649 3.540 21.789 1.00 91.62 91 LYS A CA 1
ATOM 692 C C . LYS 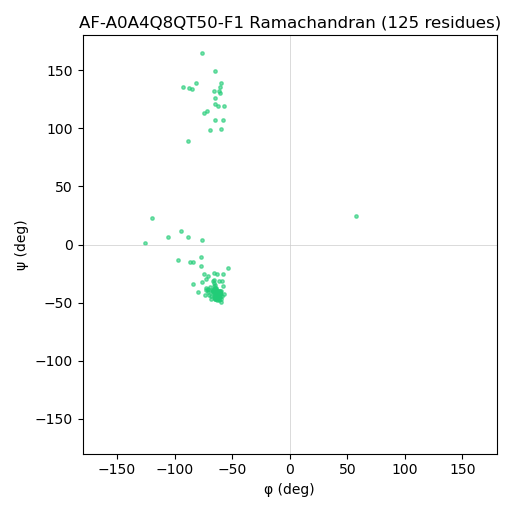A 1 91 ? -8.981 4.293 21.781 1.00 91.62 91 LYS A C 1
ATOM 694 O O . LYS A 1 91 ? -9.278 5.003 22.743 1.00 91.62 91 LYS A O 1
ATOM 699 N N . ALA A 1 92 ? -9.784 4.157 20.727 1.00 92.88 92 ALA A N 1
ATOM 700 C CA . ALA A 1 92 ? -11.098 4.788 20.641 1.00 92.88 92 ALA A CA 1
ATOM 701 C C . ALA A 1 92 ? -12.066 4.227 21.695 1.00 92.88 92 ALA A C 1
ATOM 703 O O . ALA A 1 92 ? -12.684 5.008 22.422 1.00 92.88 92 ALA A O 1
ATOM 704 N N . LEU A 1 93 ? -12.127 2.900 21.845 1.00 91.88 93 LEU A N 1
ATOM 705 C CA . LEU A 1 93 ? -12.947 2.229 22.859 1.00 91.88 93 LEU A CA 1
ATOM 706 C C . LEU A 1 93 ? -12.538 2.627 24.282 1.00 91.88 93 LEU A C 1
ATOM 708 O O . LEU A 1 93 ? -13.398 2.922 25.112 1.00 91.88 93 LEU A O 1
ATOM 712 N N . LEU A 1 94 ? -11.234 2.706 24.563 1.00 90.81 94 LEU A N 1
ATOM 713 C CA . LEU A 1 94 ? -10.728 3.120 25.873 1.00 90.81 94 LEU A CA 1
ATOM 714 C C . LEU A 1 94 ? -11.086 4.581 26.187 1.00 90.81 94 LEU A C 1
ATOM 716 O O . LEU A 1 94 ? -11.539 4.896 27.288 1.00 90.81 94 LEU A O 1
ATOM 720 N N . ASN A 1 95 ? -10.951 5.475 25.204 1.00 89.12 95 ASN A N 1
ATOM 721 C CA . ASN A 1 95 ? -11.361 6.871 25.346 1.00 89.12 95 ASN A CA 1
ATOM 722 C C . ASN A 1 95 ? -12.874 7.011 25.554 1.00 89.12 95 ASN A C 1
ATOM 724 O O . ASN A 1 95 ? -13.308 7.829 26.367 1.00 89.12 95 ASN A O 1
ATOM 728 N N . GLN A 1 96 ? -13.682 6.221 24.846 1.00 87.44 96 GLN A N 1
ATOM 729 C CA . GLN A 1 96 ? -15.130 6.189 25.033 1.00 87.44 96 GLN A CA 1
ATOM 730 C C . GLN A 1 96 ? -15.491 5.706 26.440 1.00 87.44 96 GLN A C 1
ATOM 732 O O . GLN A 1 96 ? -16.289 6.354 27.111 1.00 87.44 96 GLN A O 1
ATOM 737 N N . MET A 1 97 ? -14.854 4.636 26.921 1.00 85.56 97 MET A N 1
ATOM 738 C CA . MET A 1 97 ? -15.067 4.104 28.267 1.00 85.56 97 MET A CA 1
ATOM 739 C C . MET A 1 97 ? -14.701 5.122 29.355 1.00 85.56 97 MET A C 1
ATOM 741 O O . MET A 1 97 ? -15.495 5.340 30.268 1.00 85.56 97 MET A O 1
ATOM 745 N N . ASN A 1 98 ? -13.567 5.819 29.2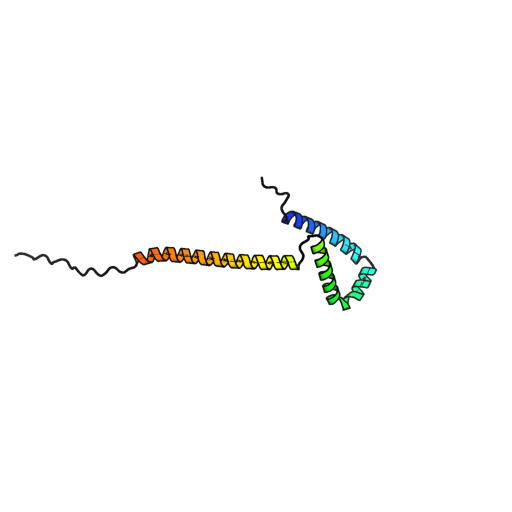20 1.00 84.25 98 ASN A N 1
ATOM 746 C CA . ASN A 1 98 ? -13.182 6.897 30.138 1.00 84.25 98 ASN A CA 1
ATOM 747 C C . ASN A 1 98 ? -14.195 8.054 30.144 1.00 84.25 98 ASN A C 1
ATOM 749 O O . ASN A 1 98 ? -14.531 8.577 31.206 1.00 84.25 98 ASN A O 1
ATOM 753 N N . ARG A 1 99 ? -14.724 8.444 28.977 1.00 79.00 99 ARG A N 1
ATOM 754 C CA . ARG A 1 99 ? -15.776 9.474 28.889 1.00 79.00 99 ARG A CA 1
ATOM 755 C C . ARG A 1 99 ? -17.083 9.011 29.532 1.00 79.00 99 ARG A C 1
ATOM 757 O O . ARG A 1 99 ? -17.725 9.783 30.238 1.00 79.00 99 ARG A O 1
ATOM 764 N N . SER A 1 100 ? -17.475 7.758 29.316 1.00 74.81 100 SER A N 1
ATOM 765 C CA . SER A 1 100 ? -18.668 7.169 29.928 1.00 74.81 100 SER A CA 1
ATOM 766 C C . SER A 1 100 ? -18.544 7.056 31.450 1.00 74.81 100 SER A C 1
ATOM 768 O O . SER A 1 100 ? -19.514 7.346 32.148 1.00 74.81 100 SER A O 1
ATOM 770 N N . ALA A 1 101 ? -17.361 6.712 31.967 1.00 69.88 101 ALA A N 1
ATOM 771 C CA . ALA A 1 101 ? -17.084 6.679 33.402 1.00 69.88 101 ALA A CA 1
ATOM 772 C C . ALA A 1 101 ? -17.187 8.079 34.040 1.00 69.88 101 ALA A C 1
ATOM 774 O O . ALA A 1 101 ? -17.873 8.237 35.048 1.00 69.88 101 ALA A O 1
ATOM 775 N N . GLY A 1 102 ? -16.618 9.115 33.408 1.00 61.41 102 GLY A N 1
ATOM 776 C CA . GLY A 1 102 ? -16.744 10.505 33.881 1.00 61.41 102 GLY A CA 1
ATOM 777 C C . GLY A 1 102 ? -18.172 11.075 33.795 1.00 61.41 102 GLY A C 1
ATOM 778 O O . GLY A 1 102 ? -18.592 11.876 34.635 1.00 61.41 102 GLY A O 1
ATOM 779 N N . ASN A 1 103 ? -18.965 10.630 32.814 1.00 58.84 103 ASN A N 1
ATOM 780 C CA . ASN A 1 103 ? -20.369 11.030 32.685 1.00 58.84 103 ASN A CA 1
ATOM 781 C C . ASN A 1 103 ? -21.293 10.332 33.695 1.00 58.84 103 ASN A C 1
ATOM 783 O O . ASN A 1 103 ? -22.275 10.939 34.123 1.00 58.84 103 ASN A O 1
ATOM 787 N N . ALA A 1 104 ? -21.002 9.090 34.095 1.00 58.66 104 ALA A N 1
ATOM 788 C CA . ALA A 1 104 ? -21.782 8.379 35.110 1.00 58.66 104 ALA A CA 1
ATOM 789 C C . ALA A 1 104 ? -21.698 9.069 36.483 1.00 58.66 104 ALA A C 1
ATOM 791 O O . ALA A 1 104 ? -22.708 9.193 37.176 1.00 58.66 104 ALA A O 1
ATOM 792 N N . GLU A 1 105 ? -20.526 9.600 36.837 1.00 55.47 105 GLU A N 1
ATOM 793 C CA . GLU A 1 105 ? -20.324 10.368 38.070 1.00 55.47 105 GLU A CA 1
ATOM 794 C C . GLU A 1 105 ? -21.083 11.714 38.022 1.00 55.47 105 GLU A C 1
ATOM 796 O O . GLU A 1 105 ? -21.801 12.071 38.958 1.00 55.47 105 GLU A O 1
ATOM 801 N N . SER A 1 106 ? -21.072 12.393 36.868 1.00 55.22 106 SER A N 1
ATOM 802 C CA . SER A 1 106 ? -21.765 13.678 36.646 1.00 55.22 106 SER A CA 1
ATOM 803 C C . SER A 1 106 ? -23.300 13.570 36.548 1.00 55.22 106 SER A C 1
ATOM 805 O O . SER A 1 106 ? -24.030 14.501 36.911 1.00 55.22 106 SER A O 1
ATOM 807 N N . ALA A 1 107 ? -23.823 12.432 36.078 1.00 57.78 107 ALA A N 1
ATOM 808 C CA . ALA A 1 107 ? -25.263 12.190 35.944 1.00 57.78 107 ALA A CA 1
ATOM 809 C C . ALA A 1 107 ? -25.966 12.017 37.303 1.00 57.78 107 ALA A C 1
ATOM 811 O O . ALA A 1 107 ? -27.142 12.363 37.439 1.00 57.78 107 ALA A O 1
ATOM 812 N N . THR A 1 108 ? -25.250 11.550 38.331 1.00 56.16 108 THR A N 1
ATOM 813 C CA . THR A 1 108 ? -25.794 11.457 39.698 1.00 56.16 108 THR A CA 1
ATOM 814 C C . THR A 1 108 ? -25.903 12.818 40.394 1.00 56.16 108 THR A C 1
ATOM 816 O O . THR A 1 108 ? -26.783 13.002 41.235 1.00 56.16 108 THR A O 1
ATOM 819 N N . ALA A 1 109 ? -25.091 13.801 39.991 1.00 59.28 109 ALA A N 1
ATOM 820 C CA . ALA A 1 109 ? -25.094 15.153 40.553 1.00 59.28 109 ALA A CA 1
ATOM 821 C C . ALA A 1 109 ? -26.159 16.085 39.939 1.00 59.28 109 ALA A C 1
ATOM 823 O O . ALA A 1 109 ? -26.473 17.126 40.514 1.00 59.28 109 ALA A O 1
ATOM 824 N N . SER A 1 110 ? -26.740 15.716 38.792 1.00 58.91 110 SER A N 1
ATOM 825 C CA . SER A 1 110 ? -27.557 16.621 37.967 1.00 58.91 110 SER A CA 1
ATOM 826 C C . SER A 1 110 ? -29.068 16.368 38.043 1.00 58.91 110 SER A C 1
ATOM 828 O O . SER A 1 110 ? -29.832 16.984 37.301 1.00 58.91 110 SER A O 1
ATOM 830 N N . LYS A 1 111 ? -29.545 15.476 38.925 1.00 63.91 111 LYS A N 1
ATOM 831 C CA . LYS A 1 111 ? -30.991 15.266 39.094 1.00 63.91 111 LYS A CA 1
ATOM 832 C C . LYS A 1 111 ? -31.589 16.496 39.805 1.00 63.91 111 LYS A C 1
ATOM 834 O O . LYS A 1 111 ? -31.231 16.741 40.960 1.00 63.91 111 LYS A O 1
ATOM 839 N N . PRO A 1 112 ? -32.468 17.291 39.161 1.00 65.56 112 PRO A N 1
ATOM 840 C CA . PRO A 1 112 ? -32.965 18.532 39.746 1.00 65.56 112 PRO A CA 1
ATOM 841 C C . PRO A 1 112 ? -33.735 18.227 41.037 1.00 65.56 112 PRO A C 1
ATOM 843 O O . PRO A 1 112 ? -34.712 17.475 41.030 1.00 65.56 112 PRO A O 1
ATOM 846 N N . ARG A 1 113 ? -33.265 18.776 42.169 1.00 66.12 113 ARG A N 1
ATOM 847 C CA . ARG A 1 113 ? -33.938 18.621 43.468 1.00 66.12 113 ARG A CA 1
ATOM 848 C C . ARG A 1 113 ? -35.344 19.225 43.381 1.00 66.12 113 ARG A C 1
ATOM 850 O O . ARG A 1 113 ? -35.482 20.338 42.874 1.00 66.12 113 ARG A O 1
ATOM 857 N N . PRO A 1 114 ? -36.376 18.535 43.899 1.00 73.31 114 PRO A N 1
ATOM 858 C CA . PRO A 1 114 ? -37.737 19.046 43.868 1.00 73.31 114 PRO A CA 1
ATOM 859 C C . PRO A 1 114 ? -37.826 20.390 44.616 1.00 73.31 114 PRO A C 1
ATOM 861 O O . PRO A 1 114 ? -37.195 20.547 45.670 1.00 73.31 114 PRO A O 1
ATOM 864 N N . PRO A 1 115 ? -38.583 21.367 44.084 1.00 70.06 115 PRO A N 1
ATOM 865 C CA . PRO A 1 115 ? -38.665 22.706 44.656 1.00 70.06 115 PRO A CA 1
ATOM 866 C C . PRO A 1 115 ? -39.216 22.650 46.087 1.00 70.06 115 PRO A C 1
ATOM 868 O O . PRO A 1 115 ? -40.232 22.009 46.361 1.00 70.06 115 PRO A O 1
ATOM 871 N N . ARG A 1 116 ? -38.531 23.317 47.028 1.00 69.56 116 ARG A N 1
ATOM 872 C CA . ARG A 1 116 ? -38.939 23.377 48.442 1.00 69.56 116 ARG A CA 1
ATOM 873 C C . ARG A 1 116 ? -40.212 24.219 48.566 1.00 69.56 116 ARG A C 1
ATOM 875 O O . ARG A 1 116 ? -40.141 25.437 48.641 1.00 69.56 116 ARG A O 1
ATOM 882 N N . THR A 1 117 ? -41.371 23.569 48.641 1.00 66.94 117 THR A N 1
ATOM 883 C CA . THR A 1 117 ? -42.683 24.226 48.813 1.00 66.94 117 THR A CA 1
ATOM 884 C C . THR A 1 117 ? -43.090 24.452 50.271 1.00 66.94 117 THR A C 1
ATOM 886 O O . THR A 1 117 ? -44.194 24.918 50.541 1.00 66.94 117 THR A O 1
ATOM 889 N N . LYS A 1 118 ? -42.217 24.182 51.248 1.00 54.81 118 LYS A N 1
ATOM 890 C CA . LYS A 1 118 ? -42.504 24.492 52.657 1.00 54.81 118 LYS A CA 1
ATOM 891 C C . LYS A 1 118 ? -42.058 25.914 52.987 1.00 54.81 118 LYS A C 1
ATOM 893 O O . LYS A 1 118 ? -40.926 26.142 53.404 1.00 54.81 118 LYS A O 1
ATOM 898 N N . ARG A 1 119 ? -42.969 26.862 52.772 1.00 62.62 119 ARG A N 1
ATOM 899 C CA . ARG A 1 119 ? -42.888 28.229 53.301 1.00 62.62 119 ARG A CA 1
ATOM 900 C C . ARG A 1 119 ? -43.003 28.154 54.839 1.00 62.62 119 ARG A C 1
ATOM 902 O O . ARG A 1 119 ? -43.869 27.416 55.314 1.00 62.62 119 ARG A O 1
ATOM 909 N N . PRO A 1 120 ? -42.136 28.824 55.620 1.00 61.28 120 PRO A N 1
ATOM 910 C CA . PRO A 1 120 ? -42.209 28.770 57.079 1.00 61.28 120 PRO A CA 1
ATOM 911 C C . PRO A 1 120 ? -43.515 29.409 57.591 1.00 61.28 120 PRO A C 1
ATOM 913 O O . PRO A 1 120 ? -44.038 30.311 56.926 1.00 61.28 120 PRO A O 1
ATOM 916 N N . PRO A 1 121 ? -44.069 28.950 58.733 1.00 58.09 121 PRO A N 1
ATOM 917 C CA . PRO A 1 121 ? -45.281 29.532 59.303 1.00 58.09 121 PRO A CA 1
ATOM 918 C C . PRO A 1 121 ? -45.035 31.004 59.646 1.00 58.09 121 PRO A C 1
ATOM 920 O O . PRO A 1 121 ? -44.026 31.323 60.271 1.00 58.09 121 PRO A O 1
ATOM 923 N N . ALA A 1 122 ? -45.944 31.894 59.241 1.00 57.44 122 ALA A N 1
ATOM 924 C CA . ALA A 1 122 ? -45.906 33.283 59.680 1.00 57.44 122 ALA A CA 1
ATOM 925 C C . ALA A 1 122 ? -46.156 33.326 61.194 1.00 57.44 122 ALA A C 1
ATOM 927 O O . ALA A 1 122 ? -47.183 32.842 61.679 1.00 57.44 122 ALA A O 1
ATOM 928 N N . GLU A 1 123 ? -45.186 33.867 61.921 1.00 49.22 123 GLU A N 1
ATOM 929 C CA . GLU A 1 123 ? -45.247 34.100 63.356 1.00 49.22 123 GLU A CA 1
ATOM 930 C C . GLU A 1 123 ? -46.468 34.976 63.664 1.00 49.22 123 GLU A C 1
ATOM 932 O O . GLU A 1 123 ? -46.629 36.072 63.123 1.00 49.22 123 GLU A O 1
ATOM 937 N N . LYS A 1 124 ? -47.397 34.445 64.466 1.00 50.91 124 LYS A N 1
ATOM 938 C CA . LYS A 1 124 ? -48.582 35.184 64.899 1.00 50.91 124 LYS A CA 1
ATOM 939 C C . LYS A 1 124 ? -48.113 36.352 65.765 1.00 50.91 124 LYS A C 1
ATOM 941 O O . LYS A 1 124 ? -47.729 36.136 66.909 1.00 50.91 124 LYS A O 1
ATOM 946 N N . ALA A 1 125 ? -48.193 37.568 65.233 1.00 51.72 125 ALA A N 1
ATOM 947 C CA . ALA A 1 125 ? -48.109 38.792 66.017 1.00 51.72 125 ALA A CA 1
ATOM 948 C C . ALA A 1 125 ? -49.227 38.776 67.076 1.00 51.72 125 ALA A C 1
ATOM 950 O O . ALA A 1 125 ? -50.411 38.876 66.741 1.00 51.72 125 ALA A O 1
ATOM 951 N N . GLN A 1 126 ? -48.855 38.564 68.339 1.00 47.94 126 GLN A N 1
ATOM 952 C CA . GLN A 1 126 ? -49.742 38.753 69.483 1.00 47.94 126 GLN A CA 1
ATOM 953 C C . GLN A 1 126 ? -49.782 40.240 69.853 1.00 47.94 126 GLN A C 1
ATOM 955 O O . GLN A 1 126 ? -48.775 40.940 69.768 1.00 47.94 126 GLN A O 1
ATOM 960 N N . LYS A 1 127 ? -51.002 40.674 70.173 1.00 37.72 127 LYS A N 1
ATOM 961 C CA . LYS A 1 127 ? -51.409 41.995 70.656 1.00 37.72 127 LYS A CA 1
ATOM 962 C C . LYS A 1 127 ? -50.820 42.319 72.021 1.00 37.72 127 LYS A C 1
ATOM 964 O O . LYS A 1 127 ? -50.693 41.364 72.818 1.00 37.72 127 LYS A O 1
#

Solvent-accessible surface area (backbone atoms only — not comparable to full-atom values): 7616 Å² total; per-residue (Å²): 138,79,76,84,86,72,48,66,66,59,55,49,52,51,52,51,56,53,46,51,52,52,46,53,53,47,47,57,54,43,72,68,32,73,63,49,54,52,46,52,72,63,38,77,82,53,49,76,63,54,51,52,56,49,51,55,52,49,38,54,51,31,50,74,70,76,38,86,29,74,69,54,52,50,56,49,50,54,51,49,52,52,50,52,50,52,52,51,49,52,52,49,53,52,52,51,50,53,53,52,56,57,45,57,63,52,58,73,74,63,66,80,76,78,81,86,80,78,75,79,81,79,80,78,84,78,132

Mean predicted aligned error: 18.89 Å

Secondary structure (DSSP, 8-state):
---TT--HHHHHHHHHHHHHHHHHHHHHHHHT-HHHHHHHHHHTTTHHHHHHHHHHHHHHHHHHTTPPPHHHHHHHHHHHHHHHHHHHHHHHHHHHHHHHHHHHHHHHH-SPPPP---PPPPP----

Sequence (127 aa):
MADKGNDPAVIWQRMIGELEKGFNSFANQAMGTPEFSRLMNQAGGVAAGAQKQFVELMEKYLVSMNLPSRAQLVGMAERLQSIEGQLNEIKALLNQMNRSAGNAESATASKPRPPRTKRPPAEKAQK

Foldseek 3Di:
DPDPPPDVVVVVVVVVVVVVVVCVVCVVVLVPDPVSVVCVVVCPVPVVPVVVVVLVVVQVVCVVVVHQHPVNVVVVVVVVVVVVVVVVVVVVVVVVVVVVVVVVVVVVVPDDDPDPPDDDDDDDDDD

pLDDT: mean 71.4, std 12.97, range [37.72, 94.69]

Radius of gyration: 36.77 Å; Cα contacts (8 Å, |Δi|>4): 12; chains: 1; bounding box: 84×62×99 Å